Protein AF-A0A0F9NZJ5-F1 (afdb_monomer)

Sequence (148 aa):
MSLSEVGPLDGIEPEFATLDHVVWNEIFPEFQPREFEDPERMDVDFLRLLYQARIEADCPFRVLDTLRDDSRSAHGEIPGIAVDLQVINSRERSRVVRGAYAVGFIRVGVYTGSHGIYKGLVKKDGGGVHVDASRTKSSDHMWTMRLP

Solvent-accessible surface area (backbone atoms only — not comparable to full-atom values): 8165 Å² total; per-residue (Å²): 130,84,75,68,68,40,19,71,38,47,95,56,81,89,46,60,32,40,93,83,38,68,63,58,67,72,41,47,88,84,48,58,62,88,58,44,88,58,38,50,46,23,24,46,67,45,51,50,44,54,44,52,14,38,62,63,23,72,49,89,63,45,66,74,44,42,78,48,98,33,84,65,47,29,30,51,74,45,64,25,29,25,35,35,32,40,30,75,31,53,70,52,40,53,29,42,55,51,10,32,47,74,63,42,39,63,35,71,35,75,45,84,50,55,71,74,97,43,61,82,76,46,50,92,60,9,23,30,37,37,44,29,43,22,49,82,48,34,55,85,60,42,78,74,68,74,74,129

pLDDT: mean 80.22, std 17.32, range [29.06, 97.19]

Structure (mmCIF, N/CA/C/O backbone):
data_AF-A0A0F9NZJ5-F1
#
_entry.id   AF-A0A0F9NZJ5-F1
#
loop_
_atom_site.group_PDB
_atom_site.id
_atom_site.type_symbol
_atom_site.label_atom_id
_atom_site.label_alt_id
_atom_site.label_comp_id
_atom_site.label_asym_id
_atom_site.label_entity_id
_atom_site.label_seq_id
_atom_site.pdbx_P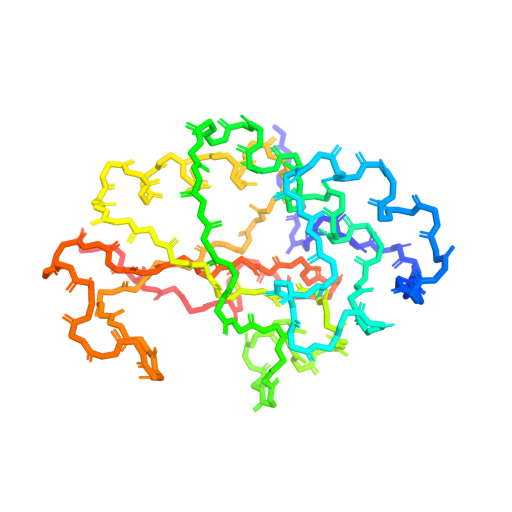DB_ins_code
_atom_site.Cartn_x
_atom_site.Cartn_y
_atom_site.Cartn_z
_atom_site.occupancy
_atom_site.B_iso_or_equiv
_atom_site.auth_seq_id
_atom_site.auth_comp_id
_atom_site.auth_asym_id
_atom_site.auth_atom_id
_atom_site.pdbx_PDB_model_num
ATOM 1 N N . MET A 1 1 ? -4.688 -24.734 -3.010 1.00 42.84 1 MET A N 1
ATOM 2 C CA . MET A 1 1 ? -4.001 -23.718 -3.830 1.00 42.84 1 MET A CA 1
ATOM 3 C C . MET A 1 1 ? -2.589 -23.622 -3.296 1.00 42.84 1 MET A C 1
ATOM 5 O O 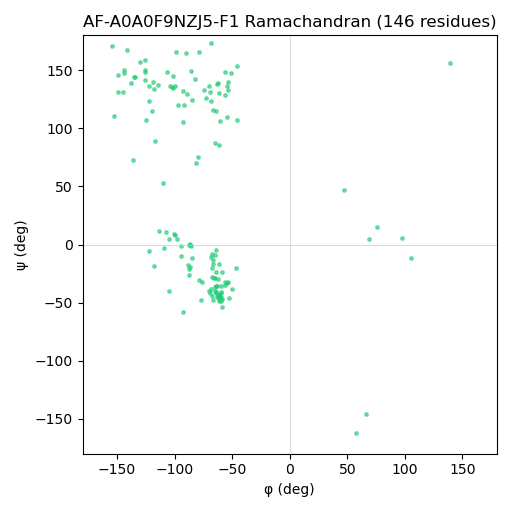. MET A 1 1 ? -2.451 -23.470 -2.089 1.00 42.84 1 MET A O 1
ATOM 9 N N . SER A 1 2 ? -1.576 -23.822 -4.140 1.00 41.88 2 SER A N 1
ATOM 10 C CA . SER A 1 2 ? -0.199 -23.509 -3.752 1.00 41.88 2 SER A CA 1
ATOM 11 C C . SER A 1 2 ? -0.143 -21.997 -3.599 1.00 41.88 2 SER A C 1
ATOM 13 O O . SER A 1 2 ? -0.413 -21.299 -4.572 1.00 41.88 2 SER A O 1
ATOM 15 N N . LEU A 1 3 ? 0.105 -21.497 -2.391 1.00 52.94 3 LEU A N 1
ATOM 16 C CA . LEU A 1 3 ? 0.488 -20.097 -2.236 1.00 52.94 3 LEU A CA 1
ATOM 17 C C . LEU A 1 3 ? 1.800 -19.942 -3.012 1.00 52.94 3 LEU A C 1
ATOM 19 O O . LEU A 1 3 ? 2.668 -20.811 -2.901 1.00 52.94 3 LEU A O 1
ATOM 23 N N . SER A 1 4 ? 1.905 -18.932 -3.875 1.00 56.38 4 SER A N 1
ATOM 24 C CA . SER A 1 4 ? 3.189 -18.602 -4.487 1.00 56.38 4 SER A CA 1
ATOM 25 C C . SER A 1 4 ? 4.202 -18.381 -3.366 1.00 56.38 4 SER A C 1
ATOM 27 O O . SER A 1 4 ? 3.890 -17.757 -2.351 1.00 56.38 4 SER A O 1
ATOM 29 N N . GLU A 1 5 ? 5.413 -18.915 -3.522 1.00 69.06 5 GLU A N 1
ATOM 30 C CA . GLU A 1 5 ? 6.488 -18.667 -2.554 1.00 69.06 5 GLU A CA 1
ATOM 31 C C . GLU A 1 5 ? 6.952 -17.204 -2.588 1.00 69.06 5 GLU A C 1
ATOM 33 O O . GLU A 1 5 ? 7.673 -16.785 -1.698 1.00 69.06 5 GLU A O 1
ATOM 38 N N . VAL A 1 6 ? 6.525 -16.429 -3.587 1.00 76.38 6 VAL A N 1
ATOM 39 C CA . VAL A 1 6 ? 6.906 -15.042 -3.885 1.00 76.38 6 VAL A CA 1
ATOM 40 C C . VAL A 1 6 ? 5.667 -14.148 -3.980 1.00 76.38 6 VAL A C 1
ATOM 42 O O . VAL A 1 6 ? 4.546 -14.646 -4.116 1.00 76.38 6 VAL A O 1
ATOM 45 N N . GLY A 1 7 ? 5.853 -12.835 -3.818 1.00 82.31 7 GLY A N 1
ATOM 46 C CA . GLY A 1 7 ? 4.747 -11.887 -3.690 1.00 82.31 7 GLY A CA 1
ATOM 47 C C . GLY A 1 7 ? 3.907 -11.701 -4.960 1.00 82.31 7 GLY A C 1
ATOM 48 O O . GLY A 1 7 ? 4.228 -12.237 -6.019 1.00 82.31 7 GLY A O 1
ATOM 49 N N . PRO A 1 8 ? 2.802 -10.940 -4.864 1.00 87.69 8 PRO A N 1
ATOM 50 C CA . PRO A 1 8 ? 1.783 -10.856 -5.915 1.00 87.69 8 PRO A CA 1
ATOM 51 C C . PRO A 1 8 ? 2.249 -10.173 -7.209 1.00 87.69 8 PRO A C 1
ATOM 53 O O . PRO A 1 8 ? 1.511 -10.190 -8.189 1.00 87.69 8 PRO A O 1
ATOM 56 N N . LEU A 1 9 ? 3.444 -9.576 -7.216 1.00 91.62 9 LEU A N 1
ATOM 57 C CA . LEU A 1 9 ? 4.030 -8.900 -8.375 1.00 91.62 9 LEU A CA 1
ATOM 58 C C . LEU A 1 9 ? 5.189 -9.690 -9.008 1.00 91.62 9 LEU A C 1
ATOM 60 O O . LEU A 1 9 ? 5.917 -9.147 -9.838 1.00 91.62 9 LEU A O 1
ATOM 64 N N . ASP A 1 10 ? 5.392 -10.954 -8.620 1.00 90.50 10 ASP A N 1
ATOM 65 C CA . ASP A 1 10 ? 6.396 -11.816 -9.253 1.00 90.50 10 ASP A CA 1
ATOM 66 C C . ASP A 1 10 ? 6.211 -11.880 -10.779 1.00 90.50 10 ASP A C 1
ATOM 68 O O . ASP A 1 10 ? 5.103 -12.049 -11.290 1.00 90.50 10 ASP A O 1
ATOM 72 N N . GLY A 1 11 ? 7.316 -11.711 -11.507 1.00 89.06 11 GLY A N 1
ATOM 73 C CA . GLY A 1 11 ? 7.341 -11.687 -12.970 1.00 89.06 11 GLY A CA 1
ATOM 74 C C . GLY A 1 11 ? 6.674 -10.473 -13.631 1.00 89.06 11 GLY A C 1
ATOM 75 O O . GLY A 1 11 ? 6.593 -10.442 -14.859 1.00 89.06 11 GLY A O 1
ATOM 76 N N . ILE A 1 12 ? 6.203 -9.483 -12.864 1.00 90.75 12 ILE A N 1
ATOM 77 C CA . ILE A 1 12 ? 5.600 -8.253 -13.393 1.00 90.75 12 ILE A CA 1
ATOM 78 C C . ILE A 1 12 ? 6.656 -7.147 -13.415 1.00 90.75 12 ILE A C 1
ATOM 80 O O . ILE A 1 12 ? 7.192 -6.774 -12.372 1.00 90.75 12 ILE A O 1
ATOM 84 N N . GLU A 1 13 ? 6.944 -6.599 -14.594 1.00 92.00 13 GLU A N 1
ATOM 85 C CA . GLU A 1 13 ? 7.853 -5.456 -14.732 1.00 92.00 13 GLU A CA 1
ATOM 86 C C . GLU A 1 13 ? 7.286 -4.216 -14.016 1.00 92.00 13 GLU A C 1
ATOM 88 O O . GLU A 1 13 ? 6.083 -3.964 -14.095 1.00 92.00 13 GLU A O 1
ATOM 93 N N . PRO A 1 14 ? 8.114 -3.439 -13.298 1.00 92.81 14 PRO A N 1
ATOM 94 C CA . PRO A 1 14 ? 7.649 -2.262 -12.578 1.00 92.81 14 PRO A CA 1
ATOM 95 C C . PRO A 1 14 ? 7.232 -1.139 -13.535 1.00 92.81 14 PRO A C 1
ATOM 97 O O . PRO A 1 14 ? 7.990 -0.730 -14.417 1.00 92.81 14 PRO A O 1
ATOM 100 N N . GLU A 1 15 ? 6.049 -0.584 -13.289 1.00 95.50 15 GLU A N 1
ATOM 101 C CA . GLU A 1 15 ? 5.550 0.652 -13.890 1.00 95.50 15 GLU A CA 1
ATOM 102 C C . GLU A 1 15 ? 5.322 1.674 -12.772 1.00 95.50 15 GLU A C 1
ATOM 104 O O . GLU A 1 15 ? 4.747 1.343 -11.735 1.00 95.50 15 GLU A O 1
ATOM 109 N N . PHE A 1 16 ? 5.778 2.914 -12.960 1.00 94.94 16 PHE A N 1
ATOM 110 C CA . PHE A 1 16 ? 5.710 3.953 -11.931 1.00 94.94 16 PHE A CA 1
ATOM 111 C C . PHE A 1 16 ? 4.601 4.967 -12.212 1.00 94.94 16 PHE A C 1
ATOM 113 O O . PHE A 1 16 ? 4.433 5.441 -13.336 1.00 94.94 16 PHE A O 1
ATOM 120 N N . ALA A 1 17 ? 3.866 5.325 -11.164 1.00 94.00 17 ALA A N 1
ATOM 121 C CA . ALA A 1 17 ? 2.693 6.179 -11.228 1.00 94.00 17 ALA A CA 1
ATOM 122 C C . ALA A 1 17 ? 3.058 7.671 -11.274 1.00 94.00 17 ALA A C 1
ATOM 124 O O . ALA A 1 17 ? 2.786 8.407 -10.322 1.00 94.00 17 ALA A O 1
ATOM 125 N N . THR A 1 18 ? 3.634 8.139 -12.389 1.00 93.25 18 THR A N 1
ATOM 126 C CA . THR A 1 18 ? 3.818 9.582 -12.657 1.00 93.25 18 THR A CA 1
ATOM 127 C C . THR A 1 18 ? 2.537 10.367 -12.339 1.00 93.25 18 THR A C 1
ATOM 129 O O . THR A 1 18 ? 1.437 9.812 -12.365 1.00 93.25 18 THR A O 1
ATOM 132 N N . LEU A 1 19 ? 2.628 11.658 -12.000 1.00 90.75 19 LEU A N 1
ATOM 133 C CA . LEU A 1 19 ? 1.449 12.416 -11.534 1.00 90.75 19 LEU A CA 1
ATOM 134 C C . LEU A 1 19 ? 0.289 12.468 -12.547 1.00 90.75 19 LEU A C 1
ATOM 136 O O . LEU A 1 19 ? -0.857 12.674 -12.154 1.00 90.75 19 LEU A O 1
ATOM 140 N N . ASP A 1 20 ? 0.577 12.290 -13.834 1.00 94.19 20 ASP A N 1
ATOM 141 C CA . ASP A 1 20 ? -0.384 12.224 -14.938 1.00 94.19 20 ASP A CA 1
ATOM 142 C C . ASP A 1 20 ? -0.818 10.793 -15.305 1.00 94.19 20 ASP A C 1
ATOM 144 O O . ASP A 1 20 ? -1.661 10.610 -16.187 1.00 94.19 20 ASP A O 1
ATOM 148 N N . HIS A 1 21 ? -0.280 9.778 -14.625 1.00 96.88 21 HIS A N 1
ATOM 149 C CA . HIS A 1 21 ? -0.597 8.383 -14.881 1.00 96.88 21 HIS A CA 1
ATOM 150 C C . HIS A 1 21 ? -2.080 8.083 -14.618 1.00 96.88 21 HIS A C 1
ATOM 152 O O . HIS A 1 21 ? -2.672 8.519 -13.627 1.00 96.88 21 HIS A O 1
ATOM 158 N N . VAL A 1 22 ? -2.693 7.274 -15.487 1.00 97.12 22 VAL A N 1
ATOM 159 C CA . VAL A 1 22 ? -4.141 6.995 -15.454 1.00 97.12 22 VAL A CA 1
ATOM 160 C C . VAL A 1 22 ? -4.598 6.272 -14.185 1.00 97.12 22 VAL A C 1
ATOM 162 O O . VAL A 1 22 ? -5.753 6.425 -13.790 1.00 97.12 22 VAL A O 1
ATOM 165 N N . VAL A 1 23 ? -3.690 5.558 -13.506 1.00 97.19 23 VAL A N 1
ATOM 166 C CA . VAL A 1 23 ? -3.980 4.829 -12.257 1.00 97.19 23 VAL A CA 1
ATOM 167 C C . VAL A 1 23 ? -4.564 5.731 -11.173 1.00 97.19 23 VAL A C 1
ATOM 169 O O . VAL A 1 23 ? -5.420 5.293 -10.412 1.00 97.19 23 VAL A O 1
ATOM 172 N N . TRP A 1 24 ? -4.180 7.010 -11.131 1.00 96.50 24 TRP A N 1
ATOM 173 C CA . TRP A 1 24 ? -4.707 7.949 -10.142 1.00 96.50 24 TRP A CA 1
ATOM 174 C C . TRP A 1 24 ? -6.207 8.194 -10.307 1.00 96.50 24 TRP A C 1
ATOM 176 O O . TRP A 1 24 ? -6.890 8.441 -9.318 1.00 96.50 24 TRP A O 1
ATOM 186 N N . ASN A 1 25 ? -6.733 8.076 -11.529 1.00 96.62 25 ASN A N 1
ATOM 187 C CA . ASN A 1 25 ? -8.172 8.132 -11.780 1.00 96.62 25 ASN A CA 1
ATOM 188 C C . ASN A 1 25 ? -8.865 6.807 -11.434 1.00 96.62 25 ASN A C 1
ATOM 190 O O . ASN A 1 25 ? -10.029 6.822 -11.050 1.00 96.62 25 ASN A O 1
ATOM 194 N N . GLU A 1 26 ? -8.165 5.677 -11.571 1.00 97.19 26 GLU A N 1
ATOM 195 C CA . GLU A 1 26 ? -8.699 4.343 -11.260 1.00 97.19 26 GLU A CA 1
ATOM 196 C C . GLU A 1 26 ? -8.931 4.151 -9.755 1.00 97.19 26 GLU A C 1
ATOM 198 O O . GLU A 1 26 ? -9.915 3.531 -9.365 1.00 97.19 26 GLU A O 1
ATOM 203 N N . ILE A 1 27 ? -8.035 4.682 -8.916 1.00 95.19 27 ILE A N 1
ATOM 204 C CA . ILE A 1 27 ? -8.056 4.485 -7.454 1.00 95.19 27 ILE A CA 1
ATOM 205 C C . ILE A 1 27 ? -8.706 5.645 -6.683 1.00 95.19 27 ILE A C 1
ATOM 207 O O . ILE A 1 27 ? -8.686 5.667 -5.450 1.00 95.19 27 ILE A O 1
ATOM 211 N N . PHE A 1 28 ? -9.249 6.631 -7.397 1.00 93.06 28 PHE A N 1
ATOM 212 C CA . PHE A 1 28 ? -9.989 7.748 -6.820 1.00 93.06 28 PHE A CA 1
ATOM 213 C C . PHE A 1 28 ? -11.450 7.342 -6.537 1.00 93.06 28 PHE A C 1
ATOM 215 O O . PHE A 1 28 ? -12.067 6.704 -7.390 1.00 93.06 28 PHE A O 1
ATOM 222 N N . PRO A 1 29 ? -12.074 7.804 -5.432 1.00 91.94 29 PRO A N 1
ATOM 223 C CA . PRO A 1 29 ? -11.583 8.770 -4.440 1.00 91.94 29 PRO A CA 1
ATOM 224 C C . PRO A 1 29 ? -10.765 8.180 -3.290 1.00 91.94 29 PRO A C 1
ATOM 226 O O . PRO A 1 29 ? -10.358 8.933 -2.401 1.00 91.94 29 PRO A O 1
ATOM 229 N N . GLU A 1 30 ? -10.568 6.867 -3.261 1.00 90.50 30 GLU A N 1
ATOM 230 C CA . GLU A 1 30 ? -9.995 6.151 -2.127 1.00 90.50 30 GLU A CA 1
ATOM 231 C C . GLU A 1 30 ? -8.556 6.573 -1.856 1.00 90.50 30 GLU A C 1
ATOM 233 O O . GLU A 1 30 ? -8.207 6.765 -0.691 1.00 90.50 30 GLU A O 1
ATOM 238 N N . PHE A 1 31 ? -7.755 6.756 -2.904 1.00 92.25 31 PHE A N 1
ATOM 239 C CA . PHE A 1 31 ? -6.391 7.255 -2.806 1.00 92.25 31 PHE A CA 1
ATOM 240 C C . PHE A 1 31 ? -6.157 8.469 -3.701 1.00 92.25 31 PHE A C 1
ATOM 242 O O . PHE A 1 31 ? -6.630 8.551 -4.833 1.00 92.25 31 PHE A O 1
ATOM 249 N N . GLN A 1 32 ? -5.387 9.422 -3.182 1.00 92.06 32 GLN A N 1
ATOM 250 C CA . GLN A 1 32 ? -4.928 10.610 -3.895 1.00 92.06 32 GLN A CA 1
ATOM 251 C C . GLN A 1 32 ? -3.400 10.719 -3.807 1.00 92.06 32 GLN A C 1
ATOM 253 O O . GLN A 1 32 ? -2.842 10.393 -2.759 1.00 92.06 32 GLN A O 1
ATOM 258 N N . PRO A 1 33 ? -2.713 11.274 -4.828 1.00 91.69 33 PRO A N 1
ATOM 259 C CA . PRO A 1 33 ? -1.250 11.400 -4.828 1.00 91.69 33 PRO A CA 1
ATOM 260 C C . PRO A 1 33 ? -0.675 12.030 -3.551 1.00 91.69 33 PRO A C 1
ATOM 262 O O . PRO A 1 33 ? 0.328 11.574 -3.018 1.00 91.69 33 PRO A O 1
ATOM 265 N N . ARG A 1 34 ? -1.362 13.037 -2.996 1.00 90.44 34 ARG A N 1
ATOM 266 C CA . ARG A 1 34 ? -0.958 13.747 -1.767 1.00 90.44 34 ARG A CA 1
ATOM 267 C C . ARG A 1 34 ? -0.943 12.900 -0.487 1.00 90.44 34 ARG A C 1
ATOM 269 O O . ARG A 1 34 ? -0.556 13.409 0.561 1.00 90.44 34 ARG A O 1
ATOM 276 N N . GLU A 1 35 ? -1.454 11.674 -0.529 1.00 88.31 35 GLU A N 1
ATOM 277 C CA . GLU A 1 35 ? -1.412 10.739 0.600 1.00 88.31 35 GLU A CA 1
ATOM 278 C C . GLU A 1 35 ? -0.102 9.944 0.660 1.00 88.31 35 GLU A C 1
ATOM 280 O O . GLU A 1 35 ? 0.170 9.314 1.680 1.00 88.31 35 GLU A O 1
ATOM 285 N N . PHE A 1 36 ? 0.709 9.999 -0.397 1.00 89.00 36 PHE A N 1
ATOM 286 C CA . PHE A 1 36 ? 1.989 9.309 -0.520 1.00 89.00 36 PHE A CA 1
ATOM 287 C C . PHE A 1 36 ? 3.135 10.322 -0.400 1.00 89.00 36 PHE A C 1
ATOM 289 O O . PHE A 1 36 ? 2.982 11.484 -0.780 1.00 89.00 36 PHE A O 1
ATOM 296 N N . GLU A 1 37 ? 4.280 9.901 0.141 1.00 85.56 37 GLU A N 1
ATOM 297 C CA . GLU A 1 37 ? 5.454 10.779 0.273 1.00 85.56 37 GLU A CA 1
ATOM 298 C C . GLU A 1 37 ? 6.084 11.083 -1.092 1.00 85.56 37 GLU A C 1
ATOM 300 O O . GLU A 1 37 ? 6.462 12.221 -1.361 1.00 85.56 37 GLU A O 1
ATOM 305 N N . ASP A 1 38 ? 6.137 10.072 -1.960 1.00 87.25 38 ASP A N 1
ATOM 306 C CA . ASP A 1 38 ? 6.705 10.155 -3.305 1.00 87.25 38 ASP A CA 1
ATOM 307 C C . ASP A 1 38 ? 5.776 9.434 -4.304 1.00 87.25 38 ASP A C 1
ATOM 309 O O . ASP A 1 38 ? 6.049 8.300 -4.712 1.00 87.25 38 ASP A O 1
ATOM 313 N N . PRO A 1 39 ? 4.608 10.028 -4.630 1.00 91.25 39 PRO A N 1
ATOM 314 C CA . PRO A 1 39 ? 3.585 9.374 -5.447 1.00 91.25 39 PRO A CA 1
ATOM 315 C C . PRO A 1 39 ? 4.116 8.916 -6.810 1.00 91.25 39 PRO A C 1
ATOM 317 O O . PRO A 1 39 ? 3.747 7.840 -7.266 1.00 91.25 39 PRO A O 1
ATOM 320 N N . GLU A 1 40 ? 5.035 9.668 -7.421 1.00 91.50 40 GLU A N 1
ATOM 321 C CA . GLU A 1 40 ? 5.607 9.363 -8.743 1.00 91.50 40 GLU A CA 1
ATOM 322 C C . GLU A 1 40 ? 6.460 8.095 -8.772 1.00 91.50 40 GLU A C 1
ATOM 324 O O . GLU A 1 40 ? 6.738 7.564 -9.845 1.00 91.50 40 GLU A O 1
ATOM 329 N N . ARG A 1 41 ? 6.876 7.600 -7.604 1.00 90.62 41 ARG A N 1
ATOM 330 C CA . ARG A 1 41 ? 7.663 6.370 -7.454 1.00 90.62 41 ARG A CA 1
ATOM 331 C C . ARG A 1 41 ? 6.846 5.204 -6.927 1.00 90.62 41 ARG A C 1
ATOM 333 O O . ARG A 1 41 ? 7.421 4.149 -6.667 1.00 90.62 41 ARG A O 1
ATOM 340 N N . MET A 1 42 ? 5.540 5.384 -6.752 1.00 93.94 42 MET A N 1
ATOM 341 C CA . MET A 1 42 ? 4.640 4.287 -6.430 1.00 93.94 42 MET A CA 1
ATOM 342 C C . MET A 1 42 ? 4.496 3.370 -7.637 1.00 93.94 42 MET A C 1
ATOM 344 O O . MET A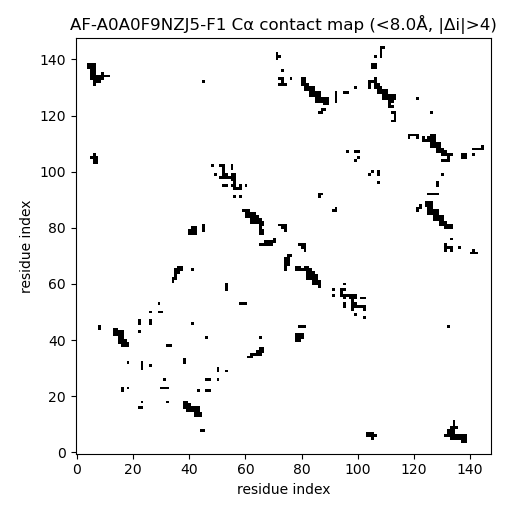 1 42 ? 4.332 3.835 -8.764 1.00 93.94 42 MET A O 1
ATOM 348 N N . ASP A 1 43 ? 4.548 2.068 -7.392 1.00 95.25 43 ASP A N 1
ATOM 349 C CA . ASP A 1 43 ? 4.311 1.073 -8.426 1.00 95.25 43 ASP A CA 1
ATOM 350 C C . ASP A 1 43 ? 2.812 1.006 -8.752 1.00 95.25 43 ASP A C 1
ATOM 352 O O . ASP A 1 43 ? 1.960 0.992 -7.857 1.00 95.25 43 ASP A O 1
ATOM 356 N N . VAL A 1 44 ? 2.480 1.012 -10.040 1.00 96.56 44 VAL A N 1
ATOM 357 C CA . VAL A 1 44 ? 1.099 1.067 -10.533 1.00 96.56 44 VAL A CA 1
ATOM 358 C C . VAL A 1 44 ? 0.295 -0.151 -10.079 1.00 96.56 44 VAL A C 1
ATOM 360 O O . VAL A 1 44 ? -0.836 -0.004 -9.606 1.00 96.56 44 VAL A O 1
ATOM 363 N N . ASP A 1 45 ? 0.864 -1.350 -10.168 1.00 96.44 45 ASP A N 1
ATOM 364 C CA . ASP A 1 45 ? 0.163 -2.573 -9.783 1.00 96.44 45 ASP A CA 1
ATOM 365 C C . ASP A 1 45 ? 0.095 -2.720 -8.264 1.00 96.44 45 ASP A C 1
ATOM 367 O O . ASP A 1 45 ? -0.921 -3.170 -7.725 1.00 96.44 45 ASP A O 1
ATOM 371 N N . PHE A 1 46 ? 1.105 -2.230 -7.544 1.00 95.69 46 PHE A N 1
ATOM 372 C CA . PHE A 1 46 ? 1.013 -2.078 -6.096 1.00 95.69 46 PHE A CA 1
ATOM 373 C C . PHE A 1 46 ? -0.128 -1.140 -5.678 1.00 95.69 46 PHE A C 1
ATOM 375 O O . PHE A 1 46 ? -0.886 -1.478 -4.767 1.00 95.69 46 PHE A O 1
ATOM 382 N N . LEU A 1 47 ? -0.294 0.017 -6.332 1.00 95.81 47 LEU A N 1
ATOM 383 C CA . LEU A 1 47 ? -1.398 0.942 -6.047 1.00 95.81 47 LEU A CA 1
ATOM 384 C C . LEU A 1 47 ? -2.756 0.277 -6.272 1.00 95.81 47 LEU A C 1
ATOM 386 O O . LEU A 1 47 ? -3.655 0.427 -5.442 1.00 95.81 47 LEU A O 1
ATOM 390 N N . ARG A 1 48 ? -2.900 -0.498 -7.352 1.00 97.06 48 ARG A N 1
ATOM 391 C CA . ARG A 1 48 ? -4.118 -1.275 -7.627 1.00 97.06 48 ARG A CA 1
ATOM 392 C C . ARG A 1 48 ? -4.370 -2.327 -6.550 1.00 97.06 48 ARG A C 1
ATOM 394 O O . ARG A 1 48 ? -5.490 -2.420 -6.054 1.00 97.06 48 ARG A O 1
ATOM 401 N N . LEU A 1 49 ? -3.349 -3.075 -6.134 1.00 96.06 49 LEU A N 1
ATOM 402 C CA . LEU A 1 49 ? -3.465 -4.042 -5.037 1.00 96.06 49 LEU A CA 1
ATOM 403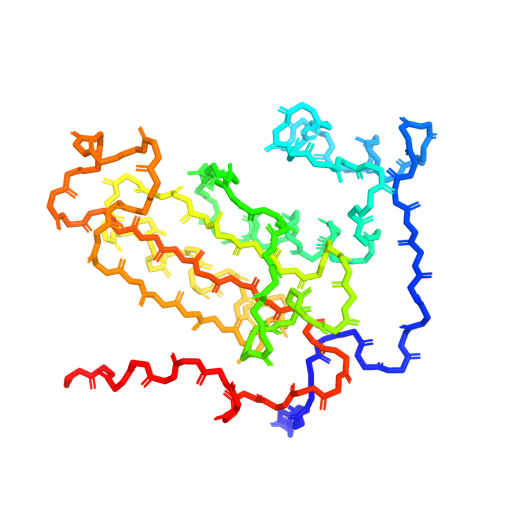 C C . LEU A 1 49 ? -3.852 -3.362 -3.721 1.00 96.06 49 LEU A C 1
ATOM 405 O O . LEU A 1 49 ? -4.735 -3.844 -3.012 1.00 96.06 49 LEU A O 1
ATOM 409 N N . LEU A 1 50 ? -3.237 -2.225 -3.398 1.00 95.38 50 LEU A N 1
ATOM 410 C CA . LEU A 1 50 ? -3.537 -1.464 -2.189 1.00 95.38 50 LEU A CA 1
ATOM 411 C C . LEU A 1 50 ? -4.970 -0.910 -2.208 1.00 95.38 50 LEU A C 1
ATOM 413 O O . LEU A 1 50 ? -5.662 -0.946 -1.188 1.00 95.38 50 LEU A O 1
ATOM 417 N N . TYR A 1 51 ? -5.427 -0.437 -3.368 1.00 95.88 51 TYR A N 1
ATOM 418 C CA . TYR A 1 51 ? -6.809 -0.033 -3.608 1.00 95.88 51 TYR A CA 1
ATOM 419 C C . TYR A 1 51 ? -7.781 -1.186 -3.353 1.00 95.88 51 TYR A C 1
ATOM 421 O O . TYR A 1 51 ? -8.667 -1.056 -2.507 1.00 95.88 51 TYR A O 1
ATOM 429 N N . GLN A 1 52 ? -7.564 -2.343 -3.981 1.00 96.06 52 GLN A N 1
ATOM 430 C CA . GLN A 1 52 ? -8.403 -3.525 -3.765 1.00 96.06 52 GLN A CA 1
ATOM 431 C C . GLN A 1 52 ? -8.384 -3.973 -2.296 1.00 96.06 52 GLN A C 1
ATOM 433 O O . GLN A 1 52 ? -9.435 -4.254 -1.725 1.00 96.06 52 GLN A O 1
ATOM 438 N N . ALA A 1 53 ? -7.221 -3.951 -1.634 1.00 95.19 53 ALA A N 1
ATOM 439 C CA . ALA A 1 53 ? -7.115 -4.277 -0.212 1.00 95.19 53 ALA A CA 1
ATOM 440 C C . ALA A 1 53 ? -7.966 -3.342 0.661 1.00 95.19 53 ALA A C 1
ATOM 442 O O . ALA A 1 53 ? -8.539 -3.783 1.659 1.00 95.19 53 ALA A O 1
ATOM 443 N N . ARG A 1 54 ? -8.070 -2.056 0.300 1.00 94.38 54 ARG A N 1
ATOM 444 C CA . ARG A 1 54 ? -8.914 -1.081 1.003 1.00 94.38 54 ARG A CA 1
ATOM 445 C C . ARG A 1 54 ? -10.400 -1.349 0.810 1.00 94.38 54 ARG A C 1
ATOM 447 O O . ARG A 1 54 ? -11.139 -1.267 1.793 1.00 94.38 54 ARG A O 1
ATOM 454 N N . ILE A 1 55 ? -10.816 -1.703 -0.405 1.00 95.44 55 ILE A N 1
ATOM 455 C CA . ILE A 1 55 ? -12.195 -2.115 -0.696 1.00 95.44 55 ILE A CA 1
ATOM 456 C C . ILE A 1 55 ? -12.552 -3.372 0.110 1.00 95.44 55 ILE A C 1
ATOM 458 O O . ILE A 1 55 ? -13.545 -3.369 0.834 1.00 95.44 55 ILE A O 1
ATOM 462 N N . GLU A 1 56 ? -11.699 -4.399 0.088 1.00 95.38 56 GLU A N 1
ATOM 463 C CA . GLU A 1 56 ? -11.906 -5.653 0.831 1.00 95.38 56 GLU A CA 1
ATOM 464 C C . GLU A 1 56 ? -11.893 -5.465 2.355 1.00 95.38 56 GLU A C 1
ATOM 466 O O . GLU A 1 56 ? -12.650 -6.102 3.094 1.00 95.38 56 GLU A O 1
ATOM 471 N N . ALA A 1 57 ? -11.038 -4.574 2.861 1.00 93.12 57 ALA A N 1
ATOM 472 C CA . ALA A 1 57 ? -11.014 -4.246 4.279 1.00 93.12 57 ALA A CA 1
ATOM 473 C C . ALA A 1 57 ? -12.285 -3.500 4.720 1.00 93.12 57 ALA A C 1
ATOM 475 O O . ALA A 1 57 ? -12.662 -3.599 5.894 1.00 93.12 57 ALA A O 1
ATOM 476 N N . ASP A 1 58 ? -12.930 -2.755 3.813 1.00 92.38 58 ASP A N 1
ATOM 477 C CA . ASP A 1 58 ? -14.050 -1.841 4.079 1.00 92.38 58 ASP A CA 1
ATOM 478 C C . ASP A 1 58 ? -13.753 -0.944 5.303 1.00 92.38 58 ASP A C 1
ATOM 480 O O . ASP A 1 58 ? -14.498 -0.819 6.280 1.00 92.38 58 ASP A O 1
ATOM 484 N N . CYS A 1 59 ? -12.542 -0.388 5.306 1.00 83.94 59 CYS A N 1
ATOM 485 C CA . CYS A 1 59 ? -12.006 0.403 6.401 1.00 83.94 59 CYS A CA 1
ATOM 486 C C . CYS A 1 59 ? -11.125 1.526 5.854 1.00 83.94 59 CYS A C 1
ATOM 488 O O . CYS A 1 59 ? -10.226 1.249 5.056 1.00 83.94 59 CYS A O 1
ATOM 490 N N . PRO A 1 60 ? -11.302 2.780 6.304 1.00 76.94 60 PRO A N 1
ATOM 491 C CA . PRO A 1 60 ? -10.335 3.818 6.002 1.00 76.94 60 PRO A CA 1
ATOM 492 C C . PRO A 1 60 ? -9.037 3.514 6.755 1.00 76.94 60 PRO A C 1
ATOM 494 O O . PRO A 1 60 ? -9.033 3.382 7.977 1.00 76.94 60 PRO A O 1
ATOM 497 N N . PHE A 1 61 ? -7.930 3.414 6.031 1.00 82.50 61 PHE A N 1
ATOM 498 C CA . PHE A 1 61 ? -6.594 3.431 6.614 1.00 82.50 61 PHE A CA 1
ATOM 499 C C . PHE A 1 61 ? -5.766 4.516 5.938 1.00 82.50 61 PHE A C 1
ATOM 501 O O . PHE A 1 61 ? -5.996 4.854 4.777 1.00 82.50 61 PHE A O 1
ATOM 508 N N . ARG A 1 62 ? -4.817 5.083 6.683 1.00 81.81 62 ARG A N 1
ATOM 509 C CA . ARG A 1 62 ? -3.931 6.141 6.191 1.00 81.81 62 ARG A CA 1
ATOM 510 C C . ARG A 1 62 ? -2.570 5.558 5.840 1.00 81.81 62 ARG A C 1
ATOM 512 O O . ARG A 1 62 ? -2.008 4.822 6.647 1.00 81.81 62 ARG A O 1
ATOM 519 N N . VAL A 1 63 ? -2.032 5.938 4.687 1.00 87.12 63 VAL A N 1
ATOM 520 C CA . VAL A 1 63 ? -0.650 5.629 4.305 1.00 87.12 63 VAL A CA 1
ATOM 521 C C . VAL A 1 63 ? 0.297 6.500 5.137 1.00 87.12 63 VAL A C 1
ATOM 523 O O . VAL A 1 63 ? 0.108 7.713 5.245 1.00 87.12 63 VAL A O 1
ATOM 526 N N . LEU A 1 64 ? 1.255 5.870 5.815 1.00 75.88 64 LEU A N 1
ATOM 527 C CA . LEU A 1 64 ? 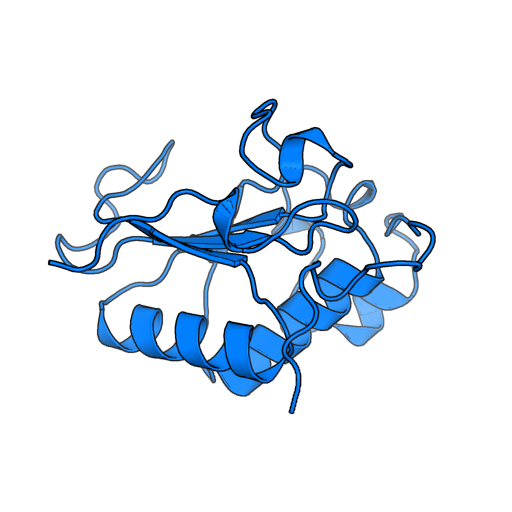2.210 6.545 6.698 1.00 75.88 64 LEU A CA 1
ATOM 528 C C . LEU A 1 64 ? 3.593 6.676 6.088 1.00 75.88 64 LEU A C 1
ATOM 530 O O . LEU A 1 64 ? 4.257 7.681 6.322 1.00 75.88 64 LEU A O 1
ATOM 534 N N . ASP A 1 65 ? 4.031 5.627 5.408 1.00 70.81 65 ASP A N 1
ATOM 535 C CA . ASP A 1 65 ? 5.382 5.506 4.896 1.00 70.81 65 ASP A CA 1
ATOM 536 C C . ASP A 1 65 ? 5.335 4.674 3.624 1.00 70.81 65 ASP A C 1
ATOM 538 O O . ASP A 1 65 ? 4.696 3.621 3.600 1.00 70.81 65 ASP A O 1
ATOM 542 N N . THR A 1 66 ? 5.973 5.177 2.578 1.00 65.31 66 THR A N 1
ATOM 543 C CA . THR A 1 66 ? 6.011 4.573 1.245 1.00 65.31 66 THR A CA 1
ATOM 544 C C . THR A 1 66 ? 7.446 4.295 0.798 1.00 65.31 66 THR A C 1
ATOM 546 O O . THR A 1 66 ? 7.659 3.687 -0.253 1.00 65.31 66 THR A O 1
ATOM 549 N N . LEU A 1 67 ? 8.450 4.719 1.577 1.00 59.25 67 LEU A N 1
ATOM 550 C CA . LEU A 1 67 ? 9.849 4.707 1.170 1.00 59.25 67 LEU A CA 1
ATOM 551 C C . LEU A 1 67 ? 10.792 4.584 2.382 1.00 59.25 67 LEU A C 1
ATOM 553 O O . LEU A 1 67 ? 11.003 5.530 3.134 1.00 59.25 67 LEU A O 1
ATOM 557 N N . ARG A 1 68 ? 11.462 3.434 2.514 1.00 64.75 68 ARG A N 1
ATOM 558 C CA . ARG A 1 68 ? 12.557 3.235 3.477 1.00 64.75 68 ARG A CA 1
ATOM 559 C C . ARG A 1 68 ? 13.741 2.533 2.837 1.00 64.75 68 ARG A C 1
ATOM 561 O O . ARG A 1 68 ? 13.569 1.587 2.081 1.00 64.75 68 ARG A O 1
ATOM 568 N N . ASP A 1 69 ? 14.949 2.910 3.233 1.00 59.84 69 ASP A N 1
ATOM 569 C CA . ASP A 1 69 ? 16.123 2.074 2.983 1.00 59.84 69 ASP A CA 1
ATOM 570 C C . ASP A 1 69 ? 16.178 0.948 4.036 1.00 59.84 69 ASP A C 1
ATOM 572 O O . ASP A 1 69 ? 16.894 1.021 5.035 1.00 59.84 69 ASP A O 1
ATOM 576 N N . ASP A 1 70 ? 15.308 -0.057 3.875 1.00 66.12 70 ASP A N 1
ATOM 577 C CA . ASP A 1 70 ? 15.285 -1.270 4.701 1.00 66.12 70 ASP A CA 1
ATOM 578 C C . ASP A 1 70 ? 15.393 -2.514 3.818 1.00 66.12 70 ASP A C 1
ATOM 580 O O . ASP A 1 70 ? 14.434 -2.937 3.166 1.00 66.12 70 ASP A O 1
ATOM 584 N N . SER A 1 71 ? 16.563 -3.152 3.858 1.00 59.88 71 SER A N 1
ATOM 585 C CA . SER A 1 71 ? 16.862 -4.381 3.115 1.00 59.88 71 SER A CA 1
ATOM 586 C C . SER A 1 71 ? 15.969 -5.571 3.494 1.00 59.88 71 SER A C 1
ATOM 588 O O . SER A 1 71 ? 15.870 -6.531 2.723 1.00 59.88 71 SER A O 1
ATOM 590 N N . ARG A 1 72 ? 15.272 -5.525 4.639 1.00 63.12 72 ARG A N 1
ATOM 591 C CA . ARG A 1 72 ? 14.346 -6.583 5.088 1.00 63.12 72 ARG A CA 1
ATOM 592 C C . ARG A 1 72 ? 12.922 -6.434 4.546 1.00 63.12 72 ARG A C 1
ATOM 594 O O . ARG A 1 72 ? 12.184 -7.417 4.502 1.00 63.12 72 ARG A O 1
ATOM 601 N N . SER A 1 73 ? 12.546 -5.242 4.090 1.00 68.94 73 SER A N 1
ATOM 602 C CA . SER A 1 73 ? 11.262 -4.970 3.433 1.00 68.94 73 SER A CA 1
ATOM 603 C C . SER A 1 73 ? 11.420 -4.956 1.908 1.00 68.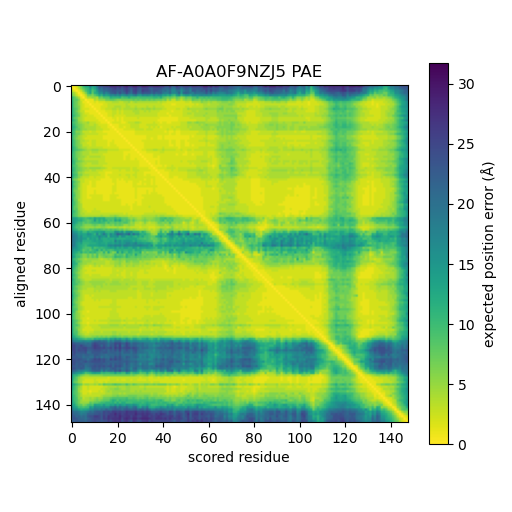94 73 SER A C 1
ATOM 605 O O . SER A 1 73 ? 12.539 -4.893 1.387 1.00 68.94 73 SER A O 1
ATOM 607 N N . ALA A 1 74 ? 10.311 -5.023 1.169 1.00 72.06 74 ALA A N 1
ATOM 608 C CA . ALA A 1 74 ? 10.323 -4.761 -0.268 1.00 72.06 74 ALA A CA 1
ATOM 609 C C . ALA A 1 74 ? 10.664 -3.291 -0.589 1.00 72.06 74 ALA A C 1
ATOM 611 O O . ALA A 1 74 ? 11.063 -3.008 -1.712 1.00 72.06 74 ALA A O 1
ATOM 612 N N . HIS A 1 75 ? 10.638 -2.378 0.398 1.00 74.62 75 HIS A N 1
ATOM 613 C CA . HIS A 1 75 ? 11.155 -1.017 0.206 1.00 74.62 75 HIS A CA 1
ATOM 614 C C . HIS A 1 75 ? 12.608 -0.985 -0.318 1.00 74.62 75 HIS A C 1
ATOM 616 O O . HIS A 1 75 ? 12.959 -0.083 -1.073 1.00 74.62 75 HIS A O 1
ATOM 622 N N . GLY A 1 76 ? 13.446 -1.963 0.058 1.00 72.94 76 GLY A N 1
ATOM 623 C CA . GLY A 1 76 ? 14.829 -2.082 -0.422 1.00 72.94 76 GLY A CA 1
ATOM 624 C C . GLY A 1 76 ? 14.998 -2.855 -1.738 1.00 72.94 76 GLY A C 1
ATOM 625 O O . GLY A 1 76 ? 16.128 -3.068 -2.165 1.00 72.94 76 GLY A O 1
ATOM 626 N N . GLU A 1 77 ? 13.913 -3.342 -2.344 1.00 80.88 77 GLU A N 1
ATOM 627 C CA . GLU A 1 77 ? 13.937 -4.024 -3.645 1.00 80.88 77 GLU A CA 1
ATOM 628 C C . GLU A 1 77 ? 13.679 -3.016 -4.769 1.00 80.88 77 GLU A C 1
ATOM 630 O O . GLU A 1 77 ? 14.528 -2.828 -5.637 1.00 80.88 77 GLU A O 1
ATOM 635 N N . ILE A 1 78 ? 12.534 -2.330 -4.713 1.00 83.19 78 ILE A N 1
ATOM 636 C CA . ILE A 1 78 ? 12.155 -1.235 -5.613 1.00 83.19 78 ILE A CA 1
ATOM 637 C C . ILE A 1 78 ? 11.372 -0.201 -4.775 1.00 83.19 78 ILE A C 1
ATOM 639 O O . ILE A 1 78 ? 10.696 -0.571 -3.815 1.00 83.19 78 ILE A O 1
ATOM 643 N N . PRO A 1 79 ? 11.448 1.104 -5.080 1.00 82.31 79 PRO A N 1
ATOM 644 C CA . PRO A 1 79 ? 10.555 2.095 -4.481 1.00 82.31 79 PRO A CA 1
ATOM 645 C C . PRO A 1 79 ? 9.073 1.759 -4.705 1.00 82.31 79 PRO A C 1
ATOM 647 O O . PRO A 1 79 ? 8.712 1.197 -5.734 1.00 82.31 79 PRO A O 1
ATOM 650 N N . GLY A 1 80 ? 8.207 2.129 -3.757 1.00 88.19 80 GLY A N 1
ATOM 651 C CA . GLY A 1 80 ? 6.765 2.161 -4.011 1.00 88.19 80 GLY A CA 1
ATOM 652 C C . GLY A 1 80 ? 6.031 0.819 -4.051 1.00 88.19 80 GLY A C 1
ATOM 653 O O . GLY A 1 80 ? 4.893 0.790 -4.511 1.00 88.19 80 GLY A O 1
ATOM 654 N N . ILE A 1 81 ? 6.645 -0.266 -3.563 1.00 91.50 81 ILE A N 1
ATOM 655 C CA . ILE A 1 81 ? 6.038 -1.616 -3.507 1.00 91.50 81 ILE A CA 1
ATOM 656 C C . ILE A 1 81 ? 5.790 -2.114 -2.074 1.00 91.50 81 ILE A C 1
ATOM 658 O O . ILE A 1 81 ? 5.529 -3.296 -1.842 1.00 91.50 81 ILE A O 1
ATOM 662 N N . ALA A 1 82 ? 5.917 -1.224 -1.093 1.00 90.44 82 ALA A N 1
ATOM 663 C CA . ALA A 1 82 ? 5.630 -1.495 0.306 1.00 90.44 82 ALA A CA 1
ATOM 664 C C . ALA A 1 82 ? 5.131 -0.226 0.989 1.00 90.44 82 ALA A C 1
ATOM 666 O O . ALA A 1 82 ? 5.581 0.873 0.652 1.00 90.44 82 ALA A O 1
ATOM 667 N N . VAL A 1 83 ? 4.220 -0.376 1.951 1.00 90.50 83 VAL A N 1
ATOM 668 C CA . VAL A 1 83 ? 3.733 0.743 2.762 1.00 90.50 83 VAL A CA 1
ATOM 669 C C . VAL A 1 83 ? 3.454 0.346 4.202 1.00 90.50 83 VAL A C 1
ATOM 671 O O . VAL A 1 83 ? 3.024 -0.772 4.494 1.00 90.50 83 VAL A O 1
ATOM 674 N N . ASP A 1 84 ? 3.616 1.315 5.096 1.00 87.75 84 ASP A N 1
ATOM 675 C CA . ASP A 1 84 ? 3.047 1.268 6.437 1.00 87.75 84 ASP A CA 1
ATOM 676 C C . ASP A 1 84 ? 1.674 1.952 6.454 1.00 87.75 84 ASP A C 1
ATOM 678 O O . ASP A 1 84 ? 1.503 3.081 5.990 1.00 87.75 84 ASP A O 1
ATOM 682 N N . LEU A 1 85 ? 0.693 1.277 7.044 1.00 89.19 85 LEU A N 1
ATOM 683 C CA . LEU A 1 85 ? -0.695 1.706 7.148 1.00 89.19 85 LEU A CA 1
ATOM 684 C C . LEU A 1 85 ? -1.068 1.968 8.605 1.00 89.19 85 LEU A C 1
ATOM 686 O O . LEU A 1 85 ? -0.770 1.174 9.502 1.00 89.19 85 LEU A O 1
ATOM 690 N N . GLN A 1 86 ? -1.791 3.058 8.840 1.00 86.12 86 GLN A N 1
ATOM 691 C CA . GLN A 1 86 ? -2.367 3.389 10.136 1.00 86.12 86 GLN A CA 1
ATOM 692 C C . GLN A 1 86 ? -3.853 3.069 10.190 1.00 86.12 86 GLN A C 1
ATOM 694 O O . GLN A 1 86 ? -4.616 3.444 9.300 1.00 86.12 86 GLN A O 1
ATOM 699 N N . VAL A 1 87 ? -4.255 2.463 11.304 1.00 84.56 87 VAL A N 1
ATOM 700 C CA . VAL A 1 87 ? -5.644 2.151 11.652 1.00 84.56 87 VAL A CA 1
ATOM 701 C C . VAL A 1 87 ? -5.939 2.632 13.071 1.00 84.56 87 VAL A C 1
ATOM 703 O O . VAL A 1 87 ? -5.025 2.799 13.886 1.00 84.56 87 VAL A O 1
ATOM 706 N N . ILE A 1 88 ? -7.209 2.874 13.401 1.00 82.44 88 ILE A N 1
ATOM 707 C CA . ILE A 1 88 ? -7.554 3.540 14.668 1.00 82.44 88 ILE A CA 1
ATOM 708 C C . ILE A 1 88 ? -7.713 2.551 15.832 1.00 82.44 88 ILE A C 1
ATOM 710 O O . ILE A 1 88 ? -7.636 2.947 16.998 1.00 82.44 88 ILE A O 1
ATOM 714 N N . ASN A 1 89 ? -7.964 1.269 15.541 1.00 83.44 89 ASN A N 1
ATOM 715 C CA . ASN A 1 89 ? -8.190 0.217 16.535 1.00 83.44 89 ASN A CA 1
ATOM 716 C C . ASN A 1 89 ? -7.842 -1.192 15.998 1.00 83.44 89 ASN A C 1
ATOM 718 O O . ASN A 1 89 ? -7.607 -1.400 14.808 1.00 83.44 89 ASN A O 1
ATOM 722 N N . SER A 1 90 ? -7.833 -2.186 16.888 1.00 85.19 90 SER A N 1
ATOM 723 C CA . SER A 1 90 ? -7.496 -3.580 16.564 1.00 85.19 90 SER A CA 1
ATOM 724 C C . SER A 1 90 ? -8.493 -4.276 15.630 1.00 85.19 90 SER A C 1
ATOM 726 O O . SER A 1 90 ? -8.102 -5.166 14.868 1.00 85.19 90 SER A O 1
ATOM 728 N N . ARG A 1 91 ? -9.772 -3.877 15.660 1.00 88.62 91 ARG A N 1
ATOM 729 C CA . ARG A 1 91 ? -10.800 -4.417 14.762 1.00 88.62 91 ARG A CA 1
ATOM 730 C C . ARG A 1 91 ? -10.506 -4.008 13.325 1.00 88.62 91 ARG A C 1
ATOM 732 O O . ARG A 1 91 ? -10.499 -4.864 12.451 1.00 88.62 91 ARG A O 1
ATOM 739 N N . GLU A 1 92 ? -10.208 -2.736 13.093 1.00 90.12 92 GLU A N 1
ATOM 740 C CA . GLU A 1 92 ? -9.791 -2.229 11.782 1.00 90.12 92 GLU A CA 1
ATOM 741 C C . GLU A 1 92 ? -8.506 -2.885 11.303 1.00 90.12 92 GLU A C 1
ATOM 743 O O . GLU A 1 92 ? -8.451 -3.366 10.177 1.00 90.12 92 GLU A O 1
ATOM 748 N N . ARG A 1 93 ? -7.515 -3.024 12.189 1.00 90.00 93 ARG A N 1
ATOM 749 C CA . ARG A 1 93 ? -6.279 -3.745 11.872 1.00 90.00 93 ARG A CA 1
ATOM 750 C C . ARG A 1 93 ? -6.544 -5.148 11.337 1.00 90.00 93 ARG A C 1
ATOM 752 O O . ARG A 1 93 ? -5.987 -5.538 10.319 1.00 90.00 93 ARG A O 1
ATOM 759 N N . SER A 1 94 ? -7.431 -5.886 12.002 1.00 90.88 94 SER A N 1
ATOM 760 C CA . SER A 1 94 ? -7.802 -7.244 11.590 1.00 90.88 94 SER A CA 1
ATOM 761 C C . SER A 1 94 ? -8.491 -7.263 10.222 1.00 90.88 94 SER A C 1
ATOM 763 O O . SER A 1 94 ? -8.268 -8.181 9.435 1.00 90.88 94 SER A O 1
ATOM 765 N N . ARG A 1 95 ? -9.303 -6.242 9.915 1.00 93.75 95 ARG A N 1
ATOM 766 C CA . ARG A 1 95 ? -9.947 -6.087 8.603 1.00 93.75 95 ARG A CA 1
ATOM 767 C C . ARG A 1 95 ? -8.933 -5.785 7.505 1.00 93.75 95 ARG A C 1
ATOM 769 O O . ARG A 1 95 ? -8.994 -6.428 6.468 1.00 93.75 95 ARG A O 1
ATOM 776 N N . VAL A 1 96 ? -7.983 -4.882 7.756 1.00 93.00 96 VAL A N 1
ATOM 777 C CA . VAL A 1 96 ? -6.906 -4.555 6.807 1.00 93.00 96 VAL A CA 1
ATOM 778 C C . VAL A 1 96 ? -6.046 -5.777 6.515 1.00 93.00 96 VAL A C 1
ATOM 780 O O . VAL A 1 96 ? -5.824 -6.089 5.353 1.00 93.00 96 VAL A O 1
ATOM 783 N N . VAL A 1 97 ? -5.630 -6.523 7.544 1.00 92.38 97 VAL A N 1
ATOM 784 C CA . VAL A 1 97 ? -4.856 -7.761 7.355 1.00 92.38 97 VAL A CA 1
ATOM 785 C C . VAL A 1 97 ? -5.633 -8.768 6.506 1.00 92.38 97 VAL A C 1
ATOM 787 O O . VAL A 1 97 ? -5.089 -9.324 5.557 1.00 92.38 97 VAL A O 1
ATOM 790 N N . ARG A 1 98 ? -6.917 -8.984 6.813 1.00 94.00 98 ARG A N 1
ATOM 791 C CA . ARG A 1 98 ? -7.766 -9.890 6.033 1.00 94.00 98 ARG A CA 1
ATOM 792 C C . ARG A 1 98 ? -7.926 -9.423 4.582 1.00 94.00 98 ARG A C 1
ATOM 794 O O . ARG A 1 98 ? -7.825 -10.258 3.692 1.00 94.00 98 ARG A O 1
ATOM 801 N N . GLY A 1 99 ? -8.170 -8.133 4.358 1.00 94.75 99 GLY A N 1
ATOM 802 C CA . GLY A 1 99 ? -8.318 -7.557 3.020 1.00 94.75 99 GLY A CA 1
ATOM 803 C C . GLY A 1 99 ? -7.034 -7.664 2.201 1.00 94.75 99 GLY A C 1
ATOM 804 O O . GLY A 1 99 ? -7.078 -8.070 1.048 1.00 94.75 99 GLY A O 1
ATOM 805 N N . ALA A 1 100 ? -5.877 -7.417 2.820 1.00 93.75 100 ALA A N 1
ATOM 806 C CA . ALA A 1 100 ? -4.580 -7.580 2.174 1.00 93.75 100 ALA A CA 1
ATOM 807 C C . ALA A 1 100 ? -4.351 -9.031 1.706 1.00 93.75 100 ALA A C 1
ATOM 809 O O . ALA A 1 100 ? -4.033 -9.259 0.540 1.00 93.75 100 ALA A O 1
ATOM 810 N N . TYR A 1 101 ? -4.594 -10.024 2.571 1.00 92.62 101 TYR A N 1
ATOM 811 C CA . TYR A 1 101 ? -4.499 -11.433 2.168 1.00 92.62 101 TYR A CA 1
ATOM 812 C C . TYR A 1 101 ? -5.519 -11.814 1.087 1.00 92.62 101 TYR A C 1
ATOM 814 O O . TYR A 1 101 ? -5.200 -12.615 0.211 1.00 92.62 101 TYR A O 1
ATOM 822 N N . ALA A 1 102 ? -6.729 -11.247 1.126 1.00 93.38 102 ALA A N 1
ATOM 823 C CA . ALA A 1 102 ? -7.768 -11.525 0.135 1.00 93.38 102 ALA A CA 1
ATOM 824 C C . ALA A 1 102 ? -7.361 -11.102 -1.287 1.00 93.38 102 ALA A C 1
ATOM 826 O O . ALA A 1 102 ? -7.776 -11.747 -2.246 1.00 93.38 102 ALA A O 1
ATOM 827 N N . VAL A 1 103 ? -6.515 -10.075 -1.415 1.00 93.94 103 VAL A N 1
ATOM 828 C CA . VAL A 1 103 ? -6.033 -9.566 -2.711 1.00 93.94 103 VAL A CA 1
ATOM 829 C C . VAL A 1 103 ? -4.631 -10.057 -3.080 1.00 93.94 103 VAL A C 1
ATOM 831 O O . VAL A 1 103 ? -4.059 -9.602 -4.063 1.00 93.94 103 VAL A O 1
ATOM 834 N N . GLY A 1 104 ? -4.071 -11.000 -2.316 1.00 90.81 104 GLY A N 1
ATOM 835 C CA . GLY A 1 104 ? -2.821 -11.676 -2.668 1.00 90.81 104 GLY A CA 1
ATOM 836 C C . GLY A 1 104 ? -1.557 -11.123 -2.013 1.00 90.81 104 GLY A C 1
ATOM 837 O O . GLY A 1 104 ? -0.473 -11.632 -2.295 1.00 90.81 104 GLY A O 1
ATOM 838 N N . PHE A 1 105 ? -1.645 -10.153 -1.094 1.00 91.12 105 PHE A N 1
ATOM 839 C CA . PHE A 1 105 ? -0.491 -9.846 -0.248 1.00 91.12 105 PHE A CA 1
ATOM 840 C C . PHE A 1 105 ? -0.171 -11.062 0.622 1.00 91.12 105 PHE A C 1
ATOM 842 O O . PHE A 1 105 ? -0.944 -11.428 1.503 1.00 91.12 105 PHE A O 1
ATOM 849 N N . ILE A 1 106 ? 0.992 -11.669 0.404 1.00 86.00 106 ILE A N 1
ATOM 850 C CA . ILE A 1 106 ? 1.496 -12.770 1.241 1.00 86.00 106 ILE A CA 1
ATOM 851 C C . ILE A 1 106 ? 2.433 -12.276 2.347 1.00 86.00 106 ILE A C 1
ATOM 853 O O . ILE A 1 106 ? 2.798 -13.023 3.253 1.00 86.00 106 ILE A O 1
ATOM 857 N N . ARG A 1 107 ? 2.823 -11.002 2.271 1.00 87.50 107 ARG A N 1
ATOM 858 C CA . ARG A 1 107 ? 3.681 -10.330 3.232 1.00 87.50 107 ARG A CA 1
ATOM 859 C C . ARG A 1 107 ? 2.901 -9.192 3.886 1.00 87.50 107 ARG A C 1
ATOM 861 O O . ARG A 1 107 ? 2.946 -8.044 3.457 1.00 87.50 107 ARG A O 1
ATOM 868 N N . VAL A 1 108 ? 2.221 -9.535 4.987 1.00 89.50 108 VAL A N 1
ATOM 869 C CA . VAL A 1 108 ? 1.536 -8.583 5.878 1.00 89.50 108 VAL A CA 1
ATOM 870 C C . VAL A 1 108 ? 2.081 -8.625 7.316 1.00 89.50 108 VAL A C 1
ATOM 872 O O . VAL A 1 108 ? 1.946 -9.633 8.010 1.00 89.50 108 VAL A O 1
ATOM 875 N N . GLY A 1 109 ? 2.692 -7.533 7.776 1.00 86.38 109 GLY A N 1
ATOM 876 C CA . GLY A 1 109 ? 3.207 -7.363 9.137 1.00 86.38 109 GLY A CA 1
ATOM 877 C C . GLY A 1 109 ? 2.268 -6.513 9.991 1.00 86.38 109 GLY A C 1
ATOM 878 O O . GLY A 1 109 ? 1.657 -5.568 9.510 1.00 86.38 109 GLY A O 1
ATOM 879 N N . VAL A 1 110 ? 2.153 -6.809 11.282 1.00 85.81 110 VAL A N 1
ATOM 880 C CA . VAL A 1 110 ? 1.395 -5.990 12.246 1.00 85.81 110 VAL A CA 1
ATOM 881 C C . VAL A 1 110 ? 2.360 -5.492 13.300 1.00 85.81 110 VAL A C 1
ATOM 883 O O . VAL A 1 110 ? 3.185 -6.277 13.742 1.00 85.81 110 VAL A O 1
ATOM 886 N N . TYR A 1 111 ? 2.240 -4.243 13.754 1.00 76.12 111 TYR A N 1
ATOM 887 C CA . TYR A 1 111 ? 3.016 -3.742 14.891 1.00 76.12 111 TYR A CA 1
ATOM 888 C C . TYR A 1 111 ? 2.187 -2.938 15.892 1.00 76.12 111 TYR A C 1
ATOM 890 O O . TYR A 1 111 ? 1.260 -2.204 15.546 1.00 76.12 111 TYR A O 1
ATOM 898 N N . THR A 1 112 ? 2.528 -3.090 17.175 1.00 66.94 112 THR A N 1
ATOM 899 C CA . THR A 1 112 ? 1.910 -2.363 18.287 1.00 66.94 112 THR A CA 1
ATOM 900 C C . THR A 1 112 ? 2.721 -1.106 18.588 1.00 66.94 112 THR A C 1
ATOM 902 O O . THR A 1 112 ? 3.805 -1.182 19.161 1.00 66.94 112 THR A O 1
ATOM 905 N N . GLY A 1 113 ? 2.201 0.052 18.193 1.00 59.09 113 GLY A N 1
ATOM 906 C CA . GLY A 1 113 ? 2.830 1.353 18.421 1.00 59.09 113 GLY A CA 1
ATOM 907 C C . GLY A 1 113 ?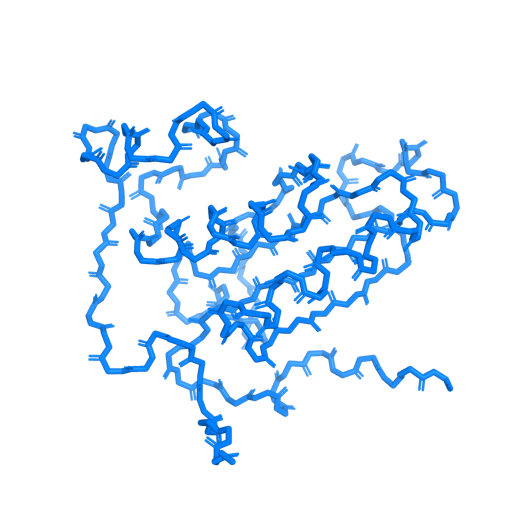 2.702 2.264 17.206 1.00 59.09 113 GLY A C 1
ATOM 908 O O . GLY A 1 113 ? 2.523 1.796 16.084 1.00 59.09 113 GLY A O 1
ATOM 909 N N . SER A 1 114 ? 2.771 3.573 17.426 1.00 51.03 114 SER A N 1
ATOM 910 C CA . SER A 1 114 ? 2.945 4.530 16.337 1.00 51.03 114 SER A CA 1
ATOM 911 C C . SER A 1 114 ? 4.428 4.669 15.999 1.00 51.03 114 SER A C 1
ATOM 913 O O . SER A 1 114 ? 5.230 5.001 16.871 1.00 51.03 114 SER A O 1
ATOM 915 N N . HIS A 1 115 ? 4.778 4.448 14.733 1.00 49.34 115 HIS A N 1
ATOM 916 C CA . HIS A 1 115 ? 6.081 4.821 14.183 1.00 49.34 115 HIS A CA 1
ATOM 917 C C . HIS A 1 115 ? 6.055 6.288 13.712 1.00 49.34 115 HIS A C 1
ATOM 919 O O . HIS A 1 115 ? 5.009 6.810 13.316 1.00 49.34 115 HIS A O 1
ATOM 925 N N . GLY A 1 116 ? 7.205 6.962 13.790 1.00 52.56 116 GLY A N 1
ATOM 926 C CA . GLY A 1 116 ? 7.403 8.313 13.254 1.00 52.56 116 GLY A CA 1
ATOM 927 C C . GLY A 1 116 ? 6.596 9.424 13.943 1.00 52.56 116 GLY A C 1
ATOM 928 O O . GLY A 1 116 ? 6.358 9.400 15.154 1.00 52.56 116 GLY A O 1
ATOM 929 N N . ILE A 1 117 ? 6.177 10.417 13.153 1.00 39.00 117 ILE A N 1
ATOM 930 C CA . ILE A 1 117 ? 5.499 11.654 13.594 1.00 39.00 117 ILE A CA 1
ATOM 931 C C . ILE A 1 117 ? 4.120 11.436 14.249 1.00 39.00 117 ILE A C 1
ATOM 933 O O . ILE A 1 117 ? 3.517 12.379 14.750 1.00 39.00 117 ILE A O 1
ATOM 937 N N . TYR A 1 118 ? 3.620 10.198 14.284 1.00 47.81 118 TYR A N 1
ATOM 938 C CA . TYR A 1 118 ? 2.288 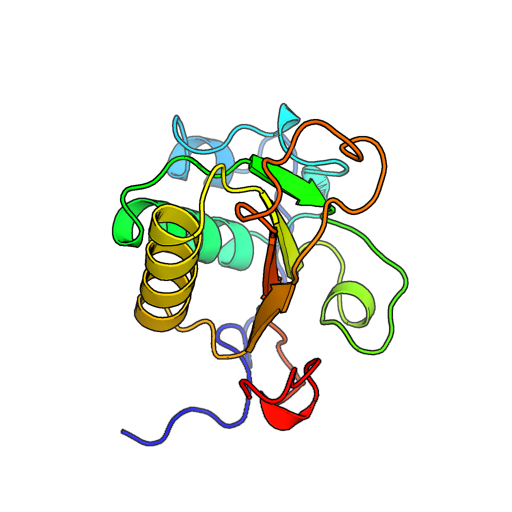9.849 14.795 1.00 47.81 118 TYR A CA 1
ATOM 939 C C . TYR A 1 118 ? 2.307 9.268 16.218 1.00 47.81 118 TYR A C 1
ATOM 941 O O . TYR A 1 118 ? 1.290 8.762 16.717 1.00 47.81 118 TYR A O 1
ATOM 949 N N . LYS A 1 119 ? 3.466 9.318 16.888 1.00 46.53 119 LYS A N 1
ATOM 950 C CA . LYS A 1 119 ? 3.642 8.941 18.296 1.00 46.53 119 LYS A CA 1
ATOM 951 C C . LYS A 1 119 ? 2.644 9.723 19.167 1.00 46.53 119 LYS A C 1
ATOM 953 O O . LYS A 1 119 ? 2.769 10.930 19.317 1.00 46.53 119 LYS A O 1
ATOM 958 N N . GLY A 1 120 ? 1.639 9.035 19.721 1.00 49.81 120 GLY A N 1
ATOM 959 C CA . GLY A 1 120 ? 0.598 9.631 20.579 1.00 49.81 120 GLY A CA 1
ATOM 960 C C . GLY A 1 120 ? -0.797 9.828 19.962 1.00 49.81 120 GLY A C 1
ATOM 961 O O . GLY A 1 120 ? -1.736 10.058 20.717 1.00 49.81 120 GLY A O 1
ATOM 962 N N . LEU A 1 121 ? -0.976 9.683 18.640 1.00 48.97 121 LEU A N 1
ATOM 963 C CA . LEU A 1 121 ? -2.308 9.750 17.998 1.00 48.97 121 LEU A CA 1
ATOM 964 C C . LEU A 1 121 ? -3.027 8.395 17.938 1.00 48.97 121 LEU A C 1
ATOM 966 O O . LEU A 1 121 ? -4.240 8.325 17.753 1.00 48.97 121 LEU A O 1
ATOM 970 N N . VAL A 1 122 ? -2.278 7.311 18.111 1.00 50.66 122 VAL A N 1
ATOM 971 C CA . VAL A 1 122 ? -2.795 5.946 18.068 1.00 50.66 122 VAL A CA 1
ATOM 972 C C . VAL A 1 122 ? -3.174 5.554 19.491 1.00 50.66 122 VAL A C 1
ATOM 974 O O . VAL A 1 122 ? -2.321 5.556 20.383 1.00 50.66 122 VAL A O 1
ATOM 977 N N . LYS A 1 123 ? -4.452 5.218 19.724 1.00 50.41 123 LYS A N 1
ATOM 978 C CA . LYS A 1 123 ? -4.852 4.541 20.969 1.00 50.41 123 LYS A CA 1
ATOM 979 C C . LYS A 1 123 ? -3.940 3.328 21.157 1.00 50.41 123 LYS A C 1
ATOM 981 O O . LYS A 1 123 ? -3.539 2.724 20.168 1.00 50.41 123 LYS A O 1
ATOM 986 N N . LYS A 1 124 ? -3.640 2.957 22.404 1.00 52.16 124 LYS A N 1
ATOM 987 C CA . LYS A 1 124 ? -2.703 1.873 22.775 1.00 52.16 124 LYS A CA 1
ATOM 988 C C . LYS A 1 124 ? -2.904 0.562 21.978 1.00 52.16 124 LYS A C 1
ATOM 990 O O . LYS A 1 124 ? -1.963 -0.210 21.829 1.00 52.16 124 LYS A O 1
ATOM 995 N N . ASP A 1 125 ? -4.090 0.385 21.392 1.00 56.56 125 ASP A N 1
ATOM 996 C CA . ASP A 1 125 ? -4.553 -0.818 20.709 1.00 56.56 125 ASP A CA 1
ATOM 997 C C . ASP A 1 125 ? -4.672 -0.687 19.168 1.00 56.56 125 ASP A C 1
ATOM 999 O O . ASP A 1 125 ? -5.018 -1.670 18.511 1.00 56.56 125 ASP A O 1
ATOM 1003 N N . GLY A 1 126 ? -4.416 0.491 18.573 1.00 60.59 126 GLY A N 1
ATOM 1004 C CA . GLY A 1 126 ? -4.580 0.768 17.131 1.00 60.59 126 GLY A CA 1
ATOM 1005 C C . GLY A 1 126 ? -3.464 0.205 16.245 1.00 60.59 126 GLY A C 1
ATOM 1006 O O . GLY A 1 126 ? -3.744 -0.539 15.309 1.00 60.59 126 GLY A O 1
ATOM 1007 N N . GLY A 1 127 ? -2.199 0.415 16.615 1.00 73.56 127 GLY A N 1
ATOM 1008 C CA . GLY A 1 127 ? -1.037 -0.115 15.886 1.00 73.56 127 GLY A CA 1
ATOM 1009 C C . GLY A 1 127 ? -0.951 0.315 14.413 1.00 73.56 127 GLY A C 1
ATOM 1010 O O . GLY A 1 127 ? -1.587 1.283 13.999 1.00 73.56 127 GLY A O 1
ATOM 1011 N N . GLY A 1 128 ? -0.154 -0.413 13.633 1.00 83.38 128 GLY A N 1
ATOM 1012 C CA . GLY A 1 128 ? -0.075 -0.270 12.180 1.00 83.38 128 GLY A CA 1
ATOM 1013 C C . GLY A 1 128 ? 0.067 -1.614 11.470 1.00 83.38 128 GLY A C 1
ATOM 1014 O O . GLY A 1 128 ? 0.282 -2.649 12.114 1.00 83.38 128 GLY A O 1
ATOM 1015 N N . VAL A 1 129 ? -0.116 -1.585 10.153 1.00 88.06 129 VAL A N 1
ATOM 1016 C CA . VAL A 1 129 ? 0.023 -2.739 9.258 1.00 88.06 129 VAL A CA 1
ATOM 1017 C C . VAL A 1 129 ? 1.063 -2.399 8.204 1.00 88.06 129 VAL A C 1
ATOM 1019 O O . VAL A 1 129 ? 0.903 -1.413 7.501 1.00 88.06 129 VAL A O 1
ATOM 1022 N N . HIS A 1 130 ? 2.101 -3.212 8.085 1.00 89.44 130 HIS A N 1
ATOM 1023 C CA . HIS A 1 130 ? 3.007 -3.180 6.948 1.00 89.44 130 HIS A CA 1
ATOM 1024 C C . HIS A 1 130 ? 2.466 -4.122 5.876 1.00 89.44 130 HIS A C 1
ATOM 1026 O O . HIS A 1 130 ? 2.172 -5.279 6.184 1.00 89.44 130 HIS A O 1
ATOM 1032 N N . VAL A 1 131 ? 2.340 -3.659 4.639 1.00 90.75 131 VAL A N 1
ATOM 1033 C CA . VAL A 1 131 ? 2.081 -4.531 3.487 1.00 90.75 131 VAL A CA 1
ATOM 1034 C C . VAL A 1 131 ? 3.185 -4.339 2.470 1.00 90.75 131 VAL A C 1
ATOM 1036 O O . VAL A 1 131 ? 3.587 -3.207 2.197 1.00 90.75 131 VAL A O 1
ATOM 1039 N N . ASP A 1 132 ? 3.669 -5.439 1.907 1.00 88.81 132 ASP A N 1
ATOM 1040 C CA . ASP A 1 132 ? 4.663 -5.393 0.848 1.00 88.81 132 ASP A CA 1
ATOM 1041 C C . ASP A 1 132 ? 4.349 -6.401 -0.263 1.00 88.81 132 ASP A C 1
ATOM 1043 O O . ASP A 1 132 ? 3.890 -7.518 -0.011 1.00 88.81 132 ASP A O 1
ATOM 1047 N N . ALA A 1 133 ? 4.546 -5.969 -1.508 1.00 90.75 133 ALA A N 1
ATOM 1048 C CA . ALA A 1 133 ? 4.324 -6.757 -2.714 1.00 90.75 133 ALA A CA 1
ATOM 1049 C C . ALA A 1 133 ? 5.658 -7.093 -3.383 1.00 90.75 133 ALA A C 1
ATOM 1051 O O . ALA A 1 133 ? 5.877 -6.792 -4.556 1.00 90.75 133 ALA A O 1
ATOM 1052 N N . SER A 1 134 ? 6.577 -7.673 -2.607 1.00 88.00 134 SER A N 1
ATOM 1053 C CA . SER A 1 134 ? 7.887 -8.062 -3.123 1.00 88.00 134 SER A CA 1
ATOM 1054 C C . SER A 1 134 ? 7.771 -8.948 -4.363 1.00 88.00 134 SER A C 1
ATOM 1056 O O . SER A 1 134 ? 6.932 -9.848 -4.414 1.00 88.00 134 SER A O 1
ATOM 1058 N N . ARG A 1 135 ? 8.642 -8.718 -5.344 1.00 88.50 135 ARG A N 1
ATOM 1059 C CA . ARG A 1 135 ? 8.708 -9.535 -6.563 1.00 88.50 135 ARG A CA 1
ATOM 1060 C C . ARG A 1 135 ? 9.622 -10.739 -6.372 1.00 88.50 135 ARG A C 1
ATOM 1062 O O . ARG A 1 135 ? 9.431 -11.767 -7.001 1.00 88.50 135 ARG A O 1
ATOM 1069 N N . THR A 1 136 ? 10.594 -10.627 -5.470 1.00 84.31 136 THR A N 1
ATOM 1070 C CA . THR A 1 136 ? 11.649 -11.632 -5.275 1.00 84.31 136 THR A CA 1
ATOM 1071 C C . THR A 1 136 ? 11.669 -12.274 -3.888 1.00 84.31 136 THR A C 1
ATOM 1073 O O . THR A 1 136 ? 12.273 -13.334 -3.721 1.00 84.31 136 THR A O 1
ATOM 1076 N N . LYS A 1 137 ? 11.042 -11.671 -2.869 1.00 79.31 137 LYS A N 1
ATOM 1077 C CA . LYS A 1 137 ? 11.111 -12.149 -1.477 1.00 79.31 137 LYS A CA 1
ATOM 1078 C C . LYS A 1 137 ? 9.878 -12.961 -1.094 1.00 79.31 137 LYS A C 1
ATOM 1080 O O . LYS A 1 137 ? 8.741 -12.551 -1.318 1.00 79.31 137 LYS A O 1
ATOM 1085 N N . SER A 1 138 ? 10.121 -14.073 -0.405 1.00 79.19 138 SER A N 1
ATOM 1086 C CA . SER A 1 138 ? 9.071 -14.927 0.156 1.00 79.19 138 SER A CA 1
ATOM 1087 C C . SER A 1 138 ? 8.464 -14.391 1.447 1.00 79.19 138 SER A C 1
ATOM 1089 O O . SER A 1 138 ? 9.047 -13.519 2.092 1.00 79.19 138 SER A O 1
ATOM 1091 N N . SER A 1 139 ? 7.317 -14.929 1.877 1.00 73.44 139 SER A N 1
ATOM 1092 C CA . SER A 1 139 ? 6.688 -14.568 3.161 1.00 73.44 139 SER A CA 1
ATOM 1093 C C . SER A 1 139 ? 7.619 -14.739 4.368 1.00 73.44 139 SER A C 1
ATOM 1095 O O . SER A 1 139 ? 7.575 -13.932 5.296 1.00 73.44 139 SER A O 1
ATOM 1097 N N . ASP A 1 140 ? 8.517 -15.724 4.318 1.00 70.00 140 ASP A N 1
ATOM 1098 C CA . ASP A 1 140 ? 9.469 -16.045 5.393 1.00 70.00 140 ASP A CA 1
ATOM 1099 C C . ASP A 1 140 ? 10.535 -14.962 5.607 1.00 70.00 140 ASP A C 1
ATOM 1101 O O . ASP A 1 140 ? 11.143 -14.875 6.672 1.00 70.00 140 ASP A O 1
ATOM 1105 N N . HIS A 1 141 ? 10.758 -14.114 4.602 1.00 62.25 141 HIS A N 1
ATOM 1106 C CA . HIS A 1 141 ? 11.718 -13.014 4.669 1.00 62.25 141 HIS A CA 1
ATOM 1107 C C . HIS A 1 141 ? 11.137 -11.743 5.291 1.00 62.25 141 HIS A C 1
ATOM 1109 O O . HIS A 1 141 ? 11.817 -10.717 5.326 1.00 62.25 141 HIS A O 1
ATOM 1115 N N . MET A 1 142 ? 9.865 -11.744 5.681 1.00 65.88 142 MET A N 1
ATOM 1116 C CA . MET A 1 142 ? 9.271 -10.585 6.325 1.00 65.88 142 MET A CA 1
ATOM 1117 C C . MET A 1 142 ? 9.443 -10.675 7.836 1.00 65.88 142 MET A C 1
ATOM 1119 O O . MET A 1 142 ? 9.775 -11.730 8.374 1.00 65.88 142 MET A O 1
ATOM 1123 N N . TRP A 1 143 ? 9.243 -9.560 8.537 1.00 57.78 143 TRP A N 1
ATOM 1124 C CA . TRP A 1 143 ? 9.249 -9.521 9.991 1.00 57.78 143 TRP A CA 1
ATOM 1125 C C . TRP A 1 143 ? 8.126 -10.421 10.516 1.00 57.78 143 TRP A C 1
ATOM 1127 O O . TRP A 1 143 ? 7.019 -9.962 10.789 1.00 57.78 143 TRP A O 1
ATOM 1137 N N . THR A 1 144 ? 8.397 -11.716 10.671 1.00 40.94 144 THR A N 1
ATOM 1138 C CA . THR A 1 144 ? 7.551 -12.614 11.439 1.00 40.94 144 THR A CA 1
ATOM 1139 C C . THR A 1 144 ? 7.615 -12.119 12.876 1.00 40.94 144 THR A C 1
ATOM 1141 O O . THR A 1 144 ? 8.443 -12.565 13.674 1.00 40.94 144 THR A O 1
ATOM 1144 N N . MET A 1 145 ? 6.744 -11.179 13.240 1.00 37.53 145 MET A N 1
ATOM 1145 C CA . MET A 1 145 ? 6.263 -11.182 14.604 1.00 37.53 145 MET A CA 1
ATOM 1146 C C . MET A 1 145 ? 5.567 -12.519 14.763 1.00 37.53 145 MET A C 1
ATOM 1148 O O . MET A 1 145 ? 4.499 -12.747 14.198 1.00 37.53 145 MET A O 1
ATOM 1152 N N . ARG A 1 146 ? 6.227 -13.422 15.497 1.00 29.06 146 ARG A N 1
ATOM 1153 C CA . ARG A 1 146 ? 5.542 -14.521 16.162 1.00 29.06 146 ARG A CA 1
ATOM 1154 C C . ARG A 1 146 ? 4.330 -13.889 16.834 1.00 29.06 146 ARG A C 1
ATOM 1156 O O . ARG A 1 146 ? 4.490 -13.127 17.787 1.00 29.06 146 ARG A O 1
ATOM 1163 N N . LEU A 1 147 ? 3.144 -14.132 16.283 1.00 30.17 147 LEU A N 1
ATOM 1164 C CA . LEU A 1 147 ? 1.936 -13.958 17.065 1.00 30.17 147 LEU A CA 1
ATOM 1165 C C . LEU A 1 147 ? 2.133 -14.854 18.302 1.00 30.17 147 LEU A C 1
ATOM 1167 O O . LEU A 1 147 ? 2.599 -15.985 18.126 1.00 30.17 147 LEU A O 1
ATOM 1171 N N . PRO A 1 148 ? 1.938 -14.321 19.519 1.00 32.38 148 PRO A N 1
ATOM 1172 C CA . PRO A 1 148 ? 2.122 -15.094 20.741 1.00 32.38 148 PRO A CA 1
ATOM 1173 C C . PRO A 1 148 ? 1.257 -16.356 20.751 1.00 32.38 148 PRO A C 1
ATOM 1175 O O . PRO A 1 148 ? 0.139 -16.312 20.186 1.00 32.38 148 PRO A O 1
#

Secondary structure (DSSP, 8-state):
----SS-TTTTPPP-B--TT-THHHHSTTT--GGGSSSGGGSBHHHHHHHHHHHHHHTS--EEEES----TTSGGGTSTTSEEEEE-SSHHHHHHHHHHHHHTT--EEEEESS--GGGTTTS-TTT-EEEEE--SS--GGGS------

Mean predicted aligned error: 7.18 Å

Radius of gyration: 14.35 Å; Cα contacts (8 Å, |Δi|>4): 299; chains: 1; bounding box: 31×38×38 Å

Organism: NCBI:txid412755

Nearest PDB structures (foldseek):
  7p9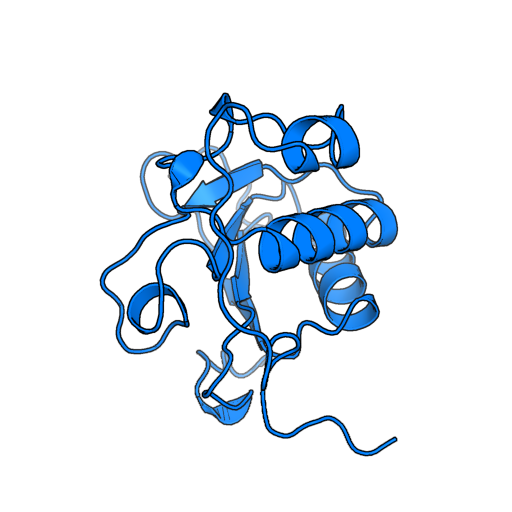i-assembly1_A  TM=4.138E-01  e=2.862E+00  Escherichia coli K-12
  7p8q-assembly1_A  TM=4.367E-01  e=4.772E+00  Escherichia coli K-12

Foldseek 3Di:
DPQPQAFPCAPPDFDFQQQPRCLQVVLPPLDHCVLAPHRRQATSVLSVLLSQLCVQLVFRKGWDYQADCDPLALNVVGGNQKTKIWFQAQSSVVSSVVSSVVSTQLAKDWDQADPDPCHPVHDRGGTIMMTGRHNPHGNVSHPPPPPD